Protein AF-A0A350P6I4-F1 (afdb_monomer)

pLDDT: mean 80.46, std 19.28, range [38.5, 98.38]

Secondary structure (DSSP, 8-state):
----SS---HHHHHHHHHHHHHTTT-EEEE-TTS-SS-SEEEEEEETTEEEEEEEEEEEE--SSPPPPPPHHHHHTT-EEEEE-TTS-EEEPPTTTSPPPPPTTGGGTGGGSS----

Solvent-accessible surface area (backbone atoms only — not comparable to full-atom values): 7367 Å² total; per-residue (Å²): 140,86,84,76,93,84,65,89,42,72,70,51,44,50,52,39,50,51,52,58,40,45,78,70,62,27,52,75,46,72,48,84,78,81,69,75,76,45,47,33,40,40,36,28,80,51,82,95,46,84,60,50,75,44,42,26,35,74,37,67,55,52,98,62,74,66,82,39,74,50,72,68,26,53,77,70,59,46,40,46,35,36,26,42,91,88,54,52,72,45,75,54,56,88,86,66,61,47,72,68,77,55,83,68,64,69,59,60,77,75,66,77,85,80,88,86,134

Mean predicted aligned error: 10.33 Å

Nearest PDB structures (foldseek):
  1az4-assembly1_B  TM=5.228E-01  e=5.201E-01  Escherichia coli
  1sx8-assembly1_B  TM=4.395E-01  e=1.222E+00  Escherichia coli
  1eo3-assembly1_A  TM=3.772E-01  e=5.931E-01  Escherichia coli
  1eon-assembly1_A  TM=4.089E-01  e=1.222E+00  Escherichia coli
  4avq-assembly3_C  TM=3.340E-01  e=1.935E+00  Influenza A virus

Sequence (117 aa):
MTRDNHLQTAAWAEACAVKYFIARNYTVLTNVSGHGPVDIVAVKSRGKNRPIVLLVDVKIKTQRSYGALSNEQRWMGVRVLAVDPDGNCTLVPEGEERVRPSRKERKEDDNEDFEQD

Radius of gyration: 18.29 Å; Cα contacts (8 Å, |Δi|>4): 163; chains: 1; bounding box: 60×44×43 Å

Structure (mmCIF, N/CA/C/O backbone):
data_AF-A0A350P6I4-F1
#
_entry.id   AF-A0A350P6I4-F1
#
loop_
_atom_site.group_PDB
_atom_site.id
_atom_site.type_symbol
_atom_site.label_atom_id
_atom_site.label_alt_id
_atom_site.label_comp_id
_atom_site.label_asym_id
_atom_site.label_entity_id
_atom_site.label_seq_id
_atom_site.pdbx_PDB_ins_code
_atom_site.Cartn_x
_atom_site.Cartn_y
_atom_site.Cartn_z
_atom_site.occupancy
_atom_site.B_iso_or_equiv
_atom_site.auth_seq_id
_atom_site.auth_comp_id
_atom_site.auth_asym_id
_atom_site.auth_atom_id
_atom_site.pdbx_PDB_model_num
ATOM 1 N N . MET A 1 1 ? 8.885 -27.751 -15.697 1.00 40.03 1 MET A N 1
ATOM 2 C CA . MET A 1 1 ? 7.550 -27.234 -15.320 1.00 40.03 1 MET A CA 1
ATOM 3 C C . MET A 1 1 ? 7.713 -25.757 -14.991 1.00 40.03 1 MET A C 1
ATOM 5 O O . MET A 1 1 ? 8.008 -25.415 -13.859 1.00 40.03 1 MET A O 1
ATOM 9 N N . THR A 1 2 ? 7.624 -24.888 -15.990 1.00 42.03 2 THR A N 1
ATOM 10 C CA . THR A 1 2 ? 7.751 -23.430 -15.837 1.00 42.03 2 THR A CA 1
ATOM 11 C C . THR A 1 2 ? 6.437 -22.833 -16.311 1.00 42.03 2 THR A C 1
ATOM 13 O O . THR A 1 2 ? 6.248 -22.587 -17.498 1.00 42.03 2 THR A O 1
ATOM 16 N N . ARG A 1 3 ? 5.477 -22.732 -15.389 1.00 38.50 3 ARG A N 1
ATOM 17 C CA . ARG A 1 3 ? 4.192 -22.078 -15.632 1.00 38.50 3 ARG A CA 1
ATOM 18 C C . ARG A 1 3 ? 4.302 -20.610 -15.214 1.00 38.50 3 ARG A C 1
ATOM 20 O O . ARG A 1 3 ? 4.660 -20.321 -14.080 1.00 38.50 3 ARG A O 1
ATOM 27 N N . ASP A 1 4 ? 3.990 -19.744 -16.173 1.00 40.66 4 ASP A N 1
ATOM 28 C CA . ASP A 1 4 ? 3.330 -18.447 -15.994 1.00 40.66 4 ASP A CA 1
ATOM 29 C C . ASP A 1 4 ? 4.130 -17.271 -15.396 1.00 40.66 4 ASP A C 1
ATOM 31 O O . ASP A 1 4 ? 3.775 -16.717 -14.363 1.00 40.66 4 ASP A O 1
ATOM 35 N N . ASN A 1 5 ? 5.126 -16.763 -16.135 1.00 48.59 5 ASN A N 1
ATOM 36 C CA . ASN A 1 5 ? 5.714 -15.429 -15.885 1.00 48.59 5 ASN A CA 1
ATOM 37 C C . ASN A 1 5 ? 4.929 -14.262 -16.533 1.00 48.59 5 ASN A C 1
ATOM 39 O O . ASN A 1 5 ? 5.399 -13.129 -16.539 1.00 48.59 5 ASN A O 1
ATOM 43 N N . HIS A 1 6 ? 3.735 -14.512 -17.085 1.00 47.72 6 HIS A N 1
ATOM 44 C CA . HIS A 1 6 ? 2.974 -13.526 -17.871 1.00 47.72 6 HIS A CA 1
ATOM 45 C C . HIS A 1 6 ? 1.834 -12.816 -17.111 1.00 47.72 6 HIS A C 1
ATOM 47 O O . HIS A 1 6 ? 1.145 -11.988 -17.702 1.00 47.72 6 HIS A O 1
ATOM 53 N N . LEU A 1 7 ? 1.624 -13.114 -15.820 1.00 51.38 7 LEU A N 1
ATOM 54 C CA . LEU A 1 7 ? 0.438 -12.674 -15.057 1.00 51.38 7 LEU A CA 1
ATOM 55 C C . LEU A 1 7 ? 0.694 -11.596 -13.987 1.00 51.38 7 LEU A C 1
ATOM 57 O O . LEU A 1 7 ? -0.259 -11.135 -13.358 1.00 51.38 7 LEU A O 1
ATOM 61 N N . GLN A 1 8 ? 1.939 -11.148 -13.789 1.00 64.88 8 GLN A N 1
ATOM 62 C CA . GLN A 1 8 ? 2.265 -10.094 -12.815 1.00 64.88 8 GLN A CA 1
ATOM 63 C C . GLN A 1 8 ? 1.911 -8.709 -13.373 1.00 64.88 8 GLN A C 1
ATOM 65 O O . GLN A 1 8 ? 2.759 -7.948 -13.835 1.00 64.88 8 GLN A O 1
ATOM 70 N N . THR A 1 9 ? 0.615 -8.414 -13.372 1.00 83.81 9 THR A N 1
ATOM 71 C CA . THR A 1 9 ? 0.039 -7.130 -13.787 1.00 83.81 9 THR A CA 1
ATOM 72 C C . THR A 1 9 ? -0.184 -6.218 -12.580 1.00 83.81 9 THR A C 1
ATOM 74 O O . THR A 1 9 ? -0.241 -6.687 -11.442 1.00 83.81 9 THR A O 1
ATOM 77 N N . ALA A 1 10 ? -0.361 -4.914 -12.814 1.00 85.12 10 ALA A N 1
ATOM 78 C CA . ALA A 1 10 ? -0.722 -3.962 -11.757 1.00 85.12 10 ALA A CA 1
ATOM 79 C C . ALA A 1 10 ? -1.989 -4.403 -10.995 1.00 85.12 10 ALA A C 1
ATOM 81 O O . ALA A 1 10 ? -1.992 -4.437 -9.769 1.00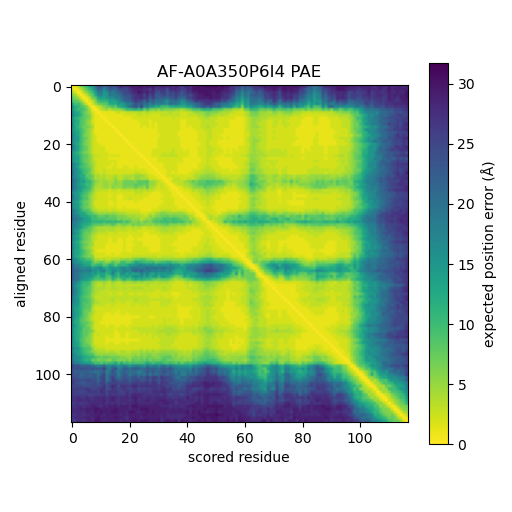 85.12 10 ALA A O 1
ATOM 82 N N . ALA A 1 11 ? -3.006 -4.883 -11.721 1.00 90.06 11 ALA A N 1
ATOM 83 C CA . ALA A 1 11 ? -4.239 -5.407 -11.134 1.00 90.06 11 ALA A CA 1
ATOM 84 C C . ALA A 1 11 ? -4.000 -6.610 -10.200 1.00 90.06 11 ALA A C 1
ATOM 86 O O . ALA A 1 11 ? -4.622 -6.715 -9.143 1.00 90.06 11 ALA A O 1
ATOM 87 N N . TRP A 1 12 ? -3.081 -7.515 -10.556 1.00 92.81 12 TRP A N 1
ATOM 88 C CA . TRP A 1 12 ? -2.703 -8.628 -9.680 1.00 92.81 12 TRP A CA 1
ATOM 89 C C . TRP A 1 12 ? -2.024 -8.135 -8.394 1.00 92.81 12 TRP A C 1
ATOM 91 O O . TRP A 1 12 ? -2.346 -8.610 -7.303 1.00 92.81 12 TRP A O 1
ATOM 101 N N . ALA A 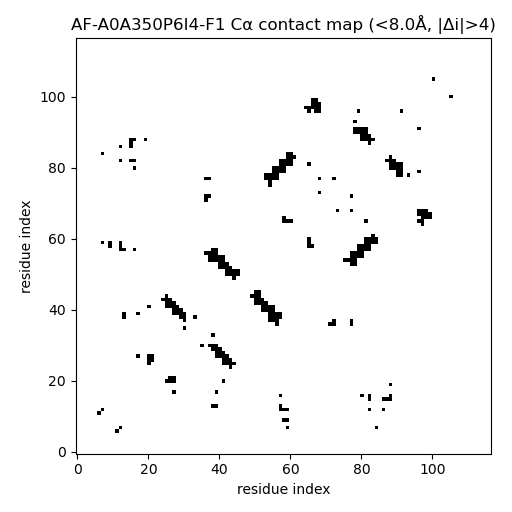1 13 ? -1.128 -7.152 -8.501 1.00 92.94 13 ALA A N 1
ATOM 102 C CA . ALA A 1 13 ? -0.438 -6.584 -7.345 1.00 92.94 13 ALA A CA 1
ATOM 103 C C . ALA A 1 13 ? -1.409 -5.874 -6.389 1.00 92.94 13 ALA A C 1
ATOM 105 O O . ALA A 1 13 ? -1.346 -6.081 -5.176 1.00 92.94 13 ALA A O 1
ATOM 106 N N . GLU A 1 14 ? -2.353 -5.100 -6.928 1.00 94.44 14 GLU A N 1
ATOM 107 C CA . GLU A 1 14 ? -3.427 -4.481 -6.149 1.00 94.44 14 GLU A CA 1
ATOM 108 C C . GLU A 1 14 ? -4.296 -5.530 -5.445 1.00 94.44 14 GLU A C 1
ATOM 110 O O . GLU A 1 14 ? -4.608 -5.376 -4.265 1.00 94.44 14 GLU A O 1
ATOM 115 N N . ALA A 1 15 ? -4.625 -6.647 -6.104 1.00 96.06 15 ALA A N 1
ATOM 116 C CA . ALA A 1 15 ? -5.367 -7.736 -5.469 1.00 96.06 15 ALA A CA 1
ATOM 117 C C . ALA A 1 15 ? -4.597 -8.359 -4.282 1.00 96.06 15 ALA A C 1
ATOM 119 O O . ALA A 1 15 ? -5.180 -8.600 -3.217 1.00 96.06 15 ALA A O 1
ATOM 120 N N . CYS A 1 16 ? -3.281 -8.567 -4.416 1.00 97.12 16 CYS A N 1
ATOM 121 C CA . CYS A 1 16 ? -2.419 -8.999 -3.309 1.00 97.12 16 CYS A CA 1
ATOM 122 C C . CYS A 1 16 ? -2.385 -7.962 -2.173 1.00 97.12 16 CYS A C 1
ATOM 124 O O . CYS A 1 16 ? -2.474 -8.324 -0.995 1.00 97.12 16 CYS A O 1
ATOM 126 N N . ALA A 1 17 ? -2.322 -6.671 -2.504 1.00 97.19 17 ALA A N 1
ATO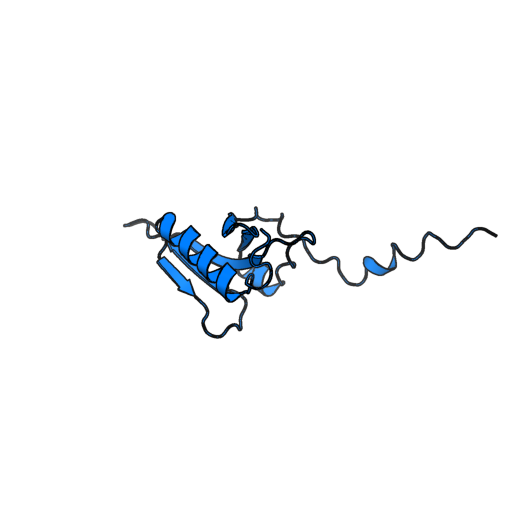M 127 C CA . ALA A 1 17 ? -2.354 -5.577 -1.537 1.00 97.19 17 ALA A CA 1
ATOM 128 C C . ALA A 1 17 ? -3.678 -5.527 -0.753 1.00 97.19 17 ALA A C 1
ATOM 130 O O . ALA A 1 17 ? -3.673 -5.456 0.480 1.00 97.19 17 ALA A O 1
ATOM 131 N N . VAL A 1 18 ? -4.815 -5.650 -1.445 1.00 98.12 18 VAL A N 1
ATOM 132 C CA . VAL A 1 18 ? -6.148 -5.743 -0.834 1.00 98.12 18 VAL A CA 1
ATOM 133 C C . VAL A 1 18 ? -6.194 -6.915 0.149 1.00 9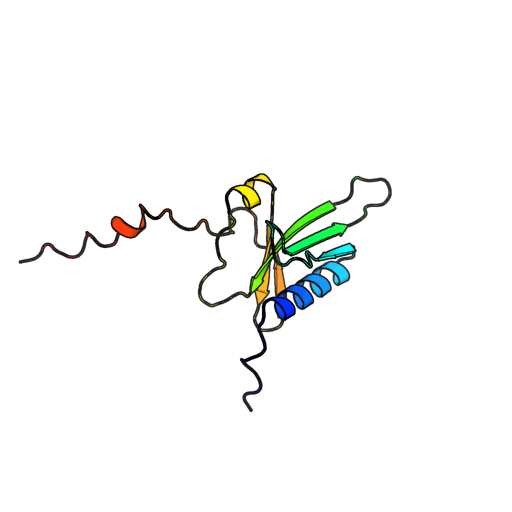8.12 18 VAL A C 1
ATOM 135 O O . VAL A 1 18 ? -6.549 -6.729 1.316 1.00 98.12 18 VAL A O 1
ATOM 138 N N . LYS A 1 19 ? -5.752 -8.109 -0.273 1.00 98.31 19 LYS A N 1
ATOM 139 C CA . LYS A 1 19 ? -5.681 -9.297 0.594 1.00 98.31 19 LYS A CA 1
ATOM 140 C C . LYS A 1 19 ? -4.810 -9.053 1.832 1.00 98.31 19 LYS A C 1
ATOM 142 O O . LYS A 1 19 ? -5.213 -9.407 2.942 1.00 98.31 19 LYS A O 1
ATOM 147 N N . TYR A 1 20 ? -3.640 -8.436 1.663 1.00 98.12 20 TYR A N 1
ATOM 148 C CA . TYR A 1 20 ? -2.710 -8.122 2.751 1.00 98.12 20 TYR A CA 1
ATOM 149 C C . TYR A 1 20 ? -3.350 -7.241 3.835 1.00 98.12 20 TYR A C 1
ATOM 151 O O . TYR A 1 20 ? -3.186 -7.521 5.030 1.00 98.12 20 TYR A O 1
ATOM 159 N N . PHE A 1 21 ? -4.084 -6.200 3.433 1.00 98.38 21 PHE A N 1
ATOM 160 C CA . PHE A 1 21 ? -4.733 -5.264 4.352 1.00 98.38 21 PHE A CA 1
ATOM 161 C C . PHE A 1 21 ? -5.995 -5.843 4.997 1.00 98.38 21 PHE A C 1
ATOM 163 O O . PHE A 1 21 ? -6.160 -5.708 6.214 1.00 98.38 21 PHE A O 1
ATOM 170 N N . ILE A 1 22 ? -6.834 -6.557 4.238 1.00 97.94 22 ILE A N 1
ATOM 171 C CA . ILE A 1 22 ? -8.016 -7.249 4.782 1.00 97.94 22 ILE A CA 1
ATOM 172 C C . ILE A 1 22 ? -7.597 -8.235 5.876 1.00 97.94 22 ILE A C 1
ATOM 174 O O . ILE A 1 22 ? -8.151 -8.205 6.974 1.00 97.94 22 ILE A O 1
ATOM 178 N N . ALA A 1 23 ? -6.550 -9.034 5.639 1.00 97.88 23 ALA A N 1
ATOM 179 C CA . ALA A 1 23 ? -6.018 -9.972 6.634 1.00 97.88 23 ALA A CA 1
ATOM 180 C C . ALA A 1 23 ? -5.535 -9.289 7.932 1.00 97.88 23 ALA A C 1
ATOM 182 O O . ALA A 1 23 ? -5.398 -9.936 8.967 1.00 97.88 23 ALA A O 1
ATOM 183 N N . ARG A 1 24 ? -5.284 -7.974 7.899 1.00 97.00 24 ARG A N 1
ATOM 184 C CA . ARG A 1 24 ? -4.861 -7.147 9.044 1.00 97.00 24 ARG A CA 1
ATOM 185 C C . ARG A 1 24 ? -5.996 -6.301 9.626 1.00 97.00 24 ARG A C 1
ATOM 187 O O . ARG A 1 24 ? -5.736 -5.423 10.462 1.00 97.00 24 ARG A O 1
ATOM 194 N N . ASN A 1 25 ? -7.235 -6.599 9.235 1.00 97.06 25 ASN A N 1
ATOM 195 C CA . ASN A 1 25 ? -8.468 -5.953 9.678 1.00 97.06 25 ASN A CA 1
ATOM 196 C C . ASN A 1 25 ? -8.578 -4.477 9.257 1.00 97.06 25 ASN A C 1
ATOM 198 O O . ASN A 1 25 ? -8.980 -3.622 10.049 1.00 97.06 25 ASN A O 1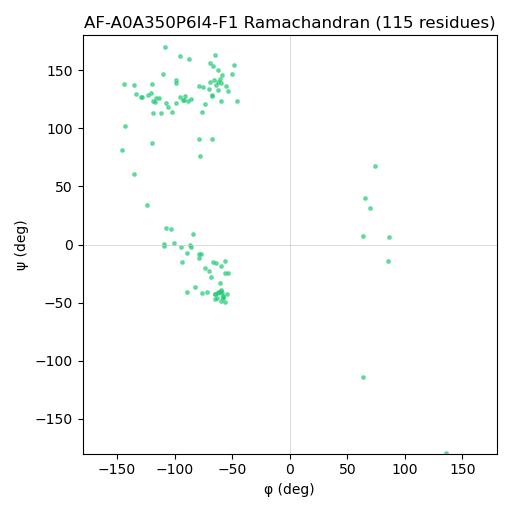
ATOM 202 N N . TYR A 1 26 ? -8.161 -4.175 8.028 1.00 98.25 26 TYR A N 1
ATOM 203 C CA . TYR A 1 26 ? -8.412 -2.889 7.381 1.00 98.25 26 TYR A CA 1
ATOM 204 C C . TYR A 1 26 ? -9.605 -3.009 6.427 1.00 98.25 26 TYR A C 1
ATOM 206 O O . TYR A 1 26 ? -9.727 -3.989 5.693 1.00 98.25 26 TYR A O 1
ATOM 214 N N . THR A 1 27 ? -10.435 -1.972 6.386 1.00 98.00 27 THR A N 1
ATOM 215 C CA . THR A 1 27 ? -11.306 -1.678 5.248 1.00 98.00 27 THR A CA 1
ATOM 216 C C . THR A 1 27 ? -10.451 -1.093 4.131 1.00 98.00 27 THR A C 1
ATOM 218 O O . THR A 1 27 ? -9.608 -0.234 4.389 1.00 98.00 27 THR A O 1
ATOM 221 N N . VAL A 1 28 ? -10.658 -1.543 2.898 1.00 98.00 28 VAL A N 1
ATOM 222 C CA . VAL A 1 28 ? -9.823 -1.169 1.754 1.00 98.00 28 VAL A CA 1
ATOM 223 C C . VAL A 1 28 ? -10.682 -0.484 0.697 1.00 98.00 28 VAL A C 1
ATOM 225 O O . VAL A 1 28 ? -11.732 -1.006 0.333 1.00 98.00 28 VAL A O 1
ATOM 228 N N . LEU A 1 29 ? -10.240 0.676 0.214 1.00 97.50 29 LEU A N 1
ATOM 229 C CA . LEU A 1 29 ? -10.828 1.385 -0.918 1.00 97.50 29 LEU A CA 1
ATOM 230 C C . LEU A 1 29 ? -9.792 1.439 -2.039 1.00 97.50 29 LEU A C 1
ATOM 232 O O . LEU A 1 29 ? -8.676 1.898 -1.812 1.00 97.50 29 LEU A O 1
ATOM 236 N N . THR A 1 30 ? -10.151 0.977 -3.231 1.00 95.44 30 THR A N 1
ATOM 237 C CA . THR A 1 30 ? -9.277 0.979 -4.412 1.00 95.44 30 THR A CA 1
ATOM 238 C C . THR A 1 30 ? -9.606 2.164 -5.311 1.00 95.44 30 THR A C 1
ATOM 240 O O . THR A 1 30 ? -10.780 2.467 -5.542 1.00 95.44 30 THR A O 1
ATOM 243 N N . ASN A 1 31 ? -8.589 2.815 -5.865 1.00 94.38 31 ASN A N 1
ATOM 244 C CA . ASN A 1 31 ? -8.767 3.868 -6.850 1.00 94.38 31 ASN A CA 1
ATOM 245 C C . ASN A 1 31 ? -9.060 3.270 -8.233 1.00 94.38 31 ASN A C 1
ATOM 247 O O . ASN A 1 31 ? -8.168 3.031 -9.040 1.00 94.38 31 ASN A O 1
ATOM 251 N N . VAL A 1 32 ? -10.344 3.080 -8.529 1.00 89.00 32 VAL A N 1
ATOM 252 C CA . VAL A 1 32 ? -10.797 2.472 -9.792 1.00 89.00 32 VAL A CA 1
ATOM 253 C C . VAL A 1 32 ? -10.461 3.287 -11.042 1.00 89.00 32 VAL A C 1
ATOM 255 O O . VAL A 1 32 ? -10.538 2.758 -12.145 1.00 89.00 32 VAL A O 1
ATOM 258 N N . SER A 1 33 ? -10.113 4.569 -10.895 1.00 89.88 33 SER A N 1
ATOM 259 C CA . SER A 1 33 ? -9.760 5.401 -12.046 1.00 89.88 33 SER A CA 1
ATOM 260 C C . SER A 1 33 ? -8.385 5.059 -12.625 1.00 89.88 33 SER A C 1
ATOM 262 O O . SER A 1 33 ? -8.108 5.435 -13.759 1.00 89.88 33 SER A O 1
ATOM 264 N N . GLY A 1 34 ? -7.510 4.402 -11.849 1.00 81.50 34 GLY A N 1
ATOM 265 C CA . GLY A 1 34 ? -6.098 4.211 -12.203 1.00 81.50 34 GLY A CA 1
ATOM 266 C C . GLY A 1 34 ? -5.300 5.519 -12.305 1.00 81.50 34 GLY A C 1
ATOM 267 O O . GLY A 1 34 ? -4.148 5.514 -12.738 1.00 81.50 34 GLY A O 1
ATOM 268 N N . HIS A 1 35 ? -5.905 6.651 -11.928 1.00 83.25 35 HIS A N 1
ATOM 269 C CA . HIS A 1 35 ? -5.320 7.981 -11.993 1.00 83.25 35 HIS A CA 1
ATOM 270 C C . HIS A 1 35 ? -5.336 8.626 -10.609 1.00 83.25 35 HIS A C 1
ATOM 272 O O . HIS A 1 35 ? -6.368 8.698 -9.944 1.00 83.25 35 HIS A O 1
ATOM 278 N N . GLY A 1 36 ? -4.190 9.134 -10.173 1.00 86.56 36 GLY A N 1
ATOM 279 C CA . GLY A 1 36 ? -4.069 9.854 -8.912 1.00 86.56 36 GLY A CA 1
ATOM 280 C C . GLY A 1 36 ? -2.837 9.437 -8.118 1.00 86.56 36 GLY A C 1
ATOM 281 O O . GLY A 1 36 ? -2.062 8.592 -8.561 1.00 86.56 36 GLY A O 1
ATOM 282 N N . PRO A 1 37 ? -2.641 10.041 -6.940 1.00 90.62 37 PRO A N 1
ATOM 283 C CA . PRO A 1 37 ? -1.435 9.836 -6.143 1.00 90.62 37 PRO A CA 1
ATOM 284 C C . PRO A 1 37 ? -1.418 8.494 -5.390 1.00 90.62 37 PRO A C 1
ATOM 286 O O . PRO A 1 37 ? -0.418 8.162 -4.757 1.00 90.62 37 PRO A O 1
ATOM 289 N N . VAL A 1 38 ? -2.523 7.745 -5.394 1.00 94.94 38 VAL A N 1
ATOM 290 C CA . VAL A 1 38 ? -2.750 6.584 -4.526 1.00 94.94 38 VAL A CA 1
ATOM 291 C C . VAL A 1 38 ? -3.525 5.511 -5.286 1.00 94.94 38 VAL A C 1
ATOM 293 O O . VAL A 1 38 ? -4.522 5.827 -5.943 1.00 94.94 38 VAL A O 1
ATOM 296 N N . ASP A 1 39 ? -3.116 4.255 -5.113 1.00 95.12 39 ASP A N 1
ATOM 297 C CA . ASP A 1 39 ? -3.833 3.088 -5.636 1.00 95.12 39 ASP A CA 1
ATOM 298 C C . ASP A 1 39 ? -4.869 2.596 -4.621 1.00 95.12 39 ASP A C 1
ATOM 300 O O . ASP A 1 39 ? -5.995 2.242 -4.971 1.00 95.12 39 ASP A O 1
ATOM 304 N N . ILE A 1 40 ? -4.503 2.594 -3.332 1.00 96.56 40 ILE A N 1
ATOM 305 C CA . ILE A 1 40 ? -5.329 2.059 -2.248 1.00 96.56 40 ILE A CA 1
ATOM 306 C C . ILE A 1 40 ? -5.363 2.994 -1.037 1.00 96.56 40 ILE A C 1
ATOM 308 O O . ILE A 1 40 ? -4.336 3.469 -0.556 1.00 96.56 40 ILE A O 1
ATOM 312 N N . VAL A 1 41 ? -6.549 3.164 -0.455 1.00 97.94 41 VAL A N 1
ATOM 313 C CA . VAL A 1 41 ? -6.728 3.706 0.896 1.00 97.94 41 VAL A CA 1
ATOM 314 C C . VAL A 1 41 ? -7.097 2.568 1.844 1.00 97.94 41 VAL A C 1
ATOM 316 O O . VAL A 1 41 ? -8.135 1.927 1.682 1.00 97.94 41 VAL A O 1
ATOM 319 N N . ALA A 1 42 ? -6.264 2.319 2.854 1.00 98.25 42 ALA A N 1
ATOM 320 C CA . ALA A 1 42 ? -6.519 1.311 3.879 1.00 98.25 42 ALA A CA 1
ATOM 321 C C . ALA A 1 42 ? -6.884 1.982 5.210 1.00 98.25 42 ALA A C 1
ATOM 323 O O . ALA A 1 42 ? -6.097 2.736 5.784 1.00 98.25 42 ALA A O 1
ATOM 324 N N . VAL A 1 43 ? -8.068 1.674 5.738 1.00 98.19 43 VAL A N 1
ATOM 325 C CA . VAL A 1 43 ? -8.608 2.256 6.972 1.00 98.19 43 VAL A CA 1
ATOM 326 C C . VAL A 1 43 ? -8.805 1.178 8.029 1.00 98.19 43 VAL A C 1
ATOM 328 O O . VAL A 1 43 ? -9.558 0.232 7.826 1.00 98.19 43 VAL A O 1
ATOM 331 N N . LYS A 1 44 ? -8.183 1.332 9.197 1.00 97.69 44 LYS A N 1
ATOM 332 C CA . LYS A 1 44 ? -8.401 0.453 10.351 1.00 97.69 44 LYS A CA 1
ATOM 333 C C . LYS A 1 44 ? -9.116 1.204 11.460 1.00 97.69 44 LYS A C 1
ATOM 335 O O . LYS A 1 44 ? -8.557 2.123 12.066 1.00 97.69 44 LYS A O 1
ATOM 340 N N . SER A 1 45 ? -10.352 0.788 11.734 1.00 93.69 45 SER A N 1
ATOM 341 C CA . SER A 1 45 ? -11.126 1.300 12.865 1.00 93.69 45 SER A CA 1
ATOM 342 C C . SER A 1 45 ? -10.480 0.890 14.188 1.00 93.69 45 SER A C 1
ATOM 344 O O . SER A 1 45 ? -9.966 -0.220 14.336 1.00 93.69 45 SER A O 1
ATOM 346 N N . ARG A 1 46 ? -10.512 1.799 15.164 1.00 91.69 46 ARG A N 1
ATOM 347 C CA . ARG A 1 46 ? -10.023 1.569 16.531 1.00 91.69 46 ARG A CA 1
ATOM 348 C C . ARG A 1 46 ? -11.115 1.847 17.569 1.00 91.69 46 ARG A C 1
ATOM 350 O O . ARG A 1 46 ? -10.830 2.331 18.666 1.00 91.69 46 ARG A O 1
ATOM 357 N N . GLY A 1 47 ? -12.368 1.554 17.213 1.00 88.50 47 GLY A N 1
ATOM 358 C CA . GLY A 1 47 ? -13.533 1.779 18.067 1.00 88.50 47 GLY A CA 1
ATOM 359 C C . GLY A 1 47 ? -13.734 3.268 18.341 1.00 88.50 47 GLY A C 1
ATOM 360 O O . GLY A 1 47 ? -14.010 4.028 17.421 1.00 88.50 47 GLY A O 1
ATOM 361 N N . LYS A 1 48 ? -13.569 3.683 19.603 1.00 89.56 48 LYS A N 1
ATOM 362 C CA . LYS A 1 48 ? -13.699 5.090 20.026 1.00 89.56 48 LYS A CA 1
ATOM 363 C C . LYS A 1 48 ? -12.471 5.955 19.704 1.00 89.56 48 LYS A C 1
ATOM 365 O O . LYS A 1 48 ? -12.541 7.171 19.838 1.00 89.56 48 LYS A O 1
ATOM 370 N N . ASN A 1 49 ? -11.349 5.349 19.313 1.00 92.88 49 ASN A N 1
ATOM 371 C CA . ASN A 1 49 ? -10.127 6.077 18.974 1.00 92.88 49 ASN A CA 1
ATOM 372 C C . ASN A 1 49 ? -10.106 6.495 17.502 1.00 92.88 49 ASN A C 1
ATOM 374 O O . ASN A 1 49 ? -10.756 5.876 16.657 1.00 92.88 49 ASN A O 1
ATOM 378 N N . ARG A 1 50 ? -9.272 7.494 17.187 1.00 93.50 50 ARG A N 1
ATOM 379 C CA . ARG A 1 50 ? -9.021 7.919 15.805 1.00 93.50 50 ARG A CA 1
ATOM 380 C C . ARG A 1 50 ? -8.600 6.711 14.943 1.00 93.50 50 ARG A C 1
ATOM 382 O O . ARG A 1 50 ? -7.726 5.945 15.370 1.00 93.50 50 ARG A O 1
ATOM 389 N N . PRO A 1 51 ? -9.202 6.523 13.755 1.00 95.25 51 PRO A N 1
ATOM 390 C CA . PRO A 1 51 ? -8.829 5.436 12.861 1.00 95.25 51 PRO A CA 1
ATOM 391 C C . PRO A 1 51 ? -7.409 5.630 12.324 1.00 95.25 51 PRO A C 1
ATOM 393 O O . PRO A 1 51 ? -6.921 6.755 12.203 1.00 95.25 51 PRO A O 1
ATOM 396 N N . ILE A 1 52 ? -6.764 4.521 11.969 1.00 96.25 52 ILE A N 1
ATOM 397 C CA . ILE A 1 52 ? -5.529 4.552 11.181 1.00 96.25 52 ILE A CA 1
ATOM 398 C C . ILE A 1 52 ? -5.946 4.611 9.716 1.00 96.25 52 ILE A C 1
ATOM 400 O O . ILE A 1 52 ? -6.697 3.746 9.270 1.00 96.25 52 ILE A O 1
ATOM 404 N N . VAL A 1 53 ? -5.460 5.610 8.986 1.00 97.19 53 VAL A N 1
ATOM 405 C CA . VAL A 1 53 ? -5.678 5.755 7.543 1.00 97.19 53 VAL A CA 1
ATOM 406 C C . VAL A 1 53 ? -4.317 5.716 6.869 1.00 97.19 53 VAL A C 1
ATOM 408 O O . VAL A 1 53 ? -3.441 6.502 7.219 1.00 97.19 53 VAL A O 1
ATOM 411 N N . LEU A 1 54 ? -4.139 4.785 5.937 1.00 97.38 54 LEU A N 1
ATOM 412 C CA . LEU A 1 54 ? -2.945 4.666 5.112 1.00 97.38 54 LEU A CA 1
ATOM 413 C C . LEU A 1 54 ? -3.318 4.969 3.666 1.00 97.38 54 LEU A C 1
ATOM 415 O O . LEU A 1 54 ? -4.229 4.347 3.119 1.00 97.38 54 LEU A O 1
ATOM 419 N N . LEU A 1 55 ? -2.597 5.908 3.066 1.00 97.38 55 LEU A N 1
ATOM 420 C CA . LEU A 1 55 ? -2.599 6.144 1.630 1.00 97.38 55 LEU A CA 1
ATOM 421 C C . LEU A 1 55 ? -1.467 5.314 1.034 1.00 97.38 55 LEU A C 1
ATOM 423 O O . LEU A 1 55 ? -0.334 5.422 1.502 1.00 97.38 55 LEU A O 1
ATOM 427 N N . VAL A 1 56 ? -1.769 4.453 0.069 1.00 96.50 56 VAL A N 1
ATOM 428 C CA . VAL A 1 56 ? -0.842 3.415 -0.385 1.00 96.50 56 VAL A CA 1
ATOM 429 C C . VAL A 1 56 ? -0.662 3.440 -1.896 1.00 96.50 56 VAL A C 1
ATOM 431 O O . VAL A 1 56 ? -1.626 3.352 -2.655 1.00 96.50 56 VAL A O 1
ATOM 434 N N . ASP A 1 57 ? 0.596 3.507 -2.309 1.00 94.50 57 ASP A N 1
ATOM 435 C CA . ASP A 1 57 ? 1.052 3.260 -3.674 1.00 94.50 57 ASP A CA 1
ATOM 436 C C . ASP A 1 57 ? 1.591 1.819 -3.752 1.00 94.50 57 ASP A C 1
ATOM 438 O O . ASP A 1 57 ? 2.469 1.429 -2.972 1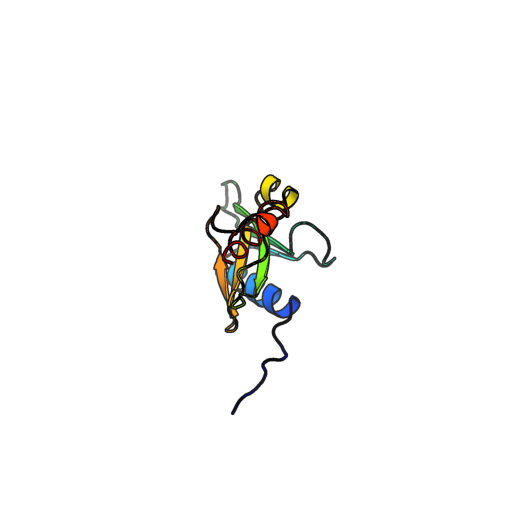.00 94.50 57 ASP A O 1
ATOM 442 N N . VAL A 1 58 ? 1.026 0.995 -4.631 1.00 93.88 58 VAL A N 1
ATOM 443 C CA . VAL A 1 58 ? 1.328 -0.436 -4.741 1.00 93.88 58 VAL A CA 1
ATOM 444 C C . VAL A 1 58 ? 2.376 -0.643 -5.823 1.00 93.88 58 VAL A C 1
ATOM 446 O O . VAL A 1 58 ? 2.228 -0.224 -6.970 1.00 93.88 58 VAL A O 1
ATOM 449 N N . LYS A 1 59 ? 3.467 -1.328 -5.480 1.00 91.25 59 LYS A N 1
ATOM 450 C CA . LYS A 1 59 ? 4.574 -1.563 -6.410 1.00 91.25 59 LYS A CA 1
ATOM 451 C C . LYS A 1 59 ? 4.954 -3.033 -6.452 1.00 91.25 59 LYS A C 1
ATOM 453 O O . LYS A 1 59 ? 5.292 -3.624 -5.431 1.00 91.25 59 LYS A O 1
ATOM 458 N N . ILE A 1 60 ? 4.987 -3.604 -7.654 1.00 89.38 60 ILE A N 1
ATOM 459 C CA . ILE A 1 60 ? 5.601 -4.916 -7.880 1.00 89.38 60 ILE A CA 1
ATOM 460 C C . ILE A 1 60 ? 7.107 -4.773 -7.661 1.00 89.38 60 ILE A C 1
ATOM 462 O O . ILE A 1 60 ? 7.756 -3.897 -8.240 1.00 89.38 60 ILE A O 1
ATOM 466 N N . LYS A 1 61 ? 7.671 -5.631 -6.817 1.00 82.19 61 LYS A N 1
ATOM 467 C CA . LYS A 1 61 ? 9.105 -5.679 -6.573 1.00 82.19 61 LYS A CA 1
ATOM 468 C C . LYS A 1 61 ? 9.787 -6.366 -7.742 1.00 82.19 61 LYS A C 1
ATOM 470 O O . LYS A 1 61 ? 9.616 -7.559 -7.974 1.00 82.19 61 LYS A O 1
ATOM 475 N N . THR A 1 62 ? 10.595 -5.602 -8.461 1.00 72.50 62 THR A N 1
ATOM 476 C CA . THR A 1 62 ? 11.503 -6.137 -9.480 1.00 72.50 62 THR A CA 1
ATOM 477 C C . THR A 1 62 ? 12.947 -6.040 -8.986 1.00 72.50 62 THR A C 1
ATOM 479 O O . THR A 1 62 ? 13.217 -5.385 -7.980 1.00 72.50 62 THR A O 1
ATOM 482 N N . GLN A 1 63 ? 13.898 -6.666 -9.690 1.00 56.44 63 GLN A N 1
ATOM 483 C CA . GLN A 1 63 ? 15.334 -6.513 -9.390 1.00 56.44 63 GLN A CA 1
ATOM 484 C C . GLN A 1 63 ? 15.792 -5.042 -9.424 1.00 56.44 63 GLN A C 1
ATOM 486 O O . GLN A 1 63 ? 16.757 -4.676 -8.758 1.00 56.44 63 GLN A O 1
ATOM 491 N N . ARG A 1 64 ? 15.082 -4.181 -10.168 1.00 53.69 64 ARG A N 1
ATOM 492 C CA . ARG A 1 64 ? 15.218 -2.725 -10.092 1.00 53.69 64 ARG A CA 1
ATOM 493 C C . ARG A 1 64 ? 14.258 -2.215 -9.015 1.00 53.69 64 ARG A C 1
ATOM 495 O O . ARG A 1 64 ? 13.061 -2.496 -9.062 1.00 53.69 64 ARG A O 1
ATOM 502 N N . SER A 1 65 ? 14.804 -1.505 -8.031 1.00 60.25 65 SER A N 1
ATOM 503 C CA . SER A 1 65 ? 14.078 -0.946 -6.884 1.00 60.25 65 SER A CA 1
ATOM 504 C C . SER A 1 65 ? 12.811 -0.182 -7.299 1.00 60.25 65 SER A C 1
ATOM 506 O O . SER A 1 65 ? 12.730 0.334 -8.415 1.00 60.25 65 SER A O 1
ATOM 508 N N . TYR A 1 66 ? 11.829 -0.097 -6.393 1.00 65.38 66 TYR A N 1
ATOM 509 C CA . TYR A 1 66 ? 10.560 0.603 -6.620 1.00 65.38 66 TYR A CA 1
ATOM 510 C C . TYR A 1 66 ? 10.773 2.024 -7.162 1.00 65.38 66 TYR A C 1
ATOM 512 O O . TYR A 1 66 ? 11.744 2.702 -6.819 1.00 65.38 66 TYR A O 1
ATOM 520 N N . GLY A 1 67 ? 9.853 2.491 -8.008 1.00 64.94 67 GLY A N 1
ATOM 521 C CA . GLY A 1 67 ? 9.847 3.887 -8.434 1.00 64.94 67 GLY A CA 1
ATOM 522 C C . GLY A 1 67 ? 9.639 4.822 -7.240 1.00 64.94 67 GLY A C 1
ATOM 523 O O . GLY A 1 67 ? 8.827 4.532 -6.368 1.00 64.94 67 GLY A O 1
ATOM 524 N N . ALA A 1 68 ? 10.364 5.941 -7.221 1.00 74.19 68 ALA A N 1
ATOM 525 C CA . ALA A 1 68 ? 10.225 6.955 -6.182 1.00 74.19 68 ALA A CA 1
ATOM 526 C C . ALA A 1 68 ? 8.821 7.552 -6.129 1.00 74.19 68 ALA A C 1
ATOM 528 O O . ALA A 1 68 ? 8.252 7.861 -7.180 1.00 74.19 68 ALA A O 1
ATOM 529 N N . LEU A 1 69 ? 8.346 7.827 -4.913 1.00 85.88 69 LEU A N 1
ATOM 530 C CA . LEU A 1 69 ? 7.168 8.660 -4.697 1.00 85.88 69 LEU A CA 1
ATOM 531 C C . LEU A 1 69 ? 7.394 10.063 -5.273 1.00 85.88 69 LEU A C 1
ATOM 533 O O . LEU A 1 69 ? 8.481 10.643 -5.115 1.00 85.88 69 LEU A O 1
ATOM 537 N N . SER A 1 70 ? 6.357 10.606 -5.908 1.00 87.81 70 SER A N 1
ATOM 538 C CA . SER A 1 70 ? 6.300 12.001 -6.341 1.00 87.81 70 SER A CA 1
ATOM 539 C C . SER A 1 70 ? 6.303 12.955 -5.136 1.00 87.81 70 SER A C 1
ATOM 541 O O . SER A 1 70 ? 6.033 12.556 -4.003 1.00 87.81 70 SER A O 1
ATOM 543 N N . ASN A 1 71 ? 6.595 14.240 -5.365 1.00 88.38 71 ASN A N 1
ATOM 544 C CA . ASN A 1 71 ? 6.528 15.246 -4.297 1.00 88.38 71 ASN A CA 1
ATOM 545 C C . ASN A 1 71 ? 5.117 15.352 -3.701 1.00 88.38 71 ASN A C 1
ATOM 547 O O . ASN A 1 71 ? 4.979 15.441 -2.487 1.00 88.38 71 ASN A O 1
ATOM 551 N N . GLU A 1 72 ? 4.086 15.275 -4.546 1.00 91.12 72 GLU A N 1
ATOM 552 C CA . GLU A 1 72 ? 2.684 15.258 -4.118 1.00 91.12 72 GLU A CA 1
ATOM 553 C C . GLU A 1 72 ? 2.399 14.063 -3.200 1.00 91.12 72 GLU A C 1
ATOM 555 O O . GLU A 1 72 ? 1.891 14.239 -2.095 1.00 91.12 72 GLU A O 1
ATOM 560 N N . GLN A 1 73 ? 2.816 12.861 -3.605 1.00 92.50 73 GLN A N 1
ATOM 561 C CA . GLN A 1 73 ? 2.666 11.651 -2.799 1.00 92.50 73 GLN A CA 1
ATOM 562 C C . GLN A 1 73 ? 3.364 11.778 -1.437 1.00 92.50 73 GLN A C 1
ATOM 564 O O . GLN A 1 73 ? 2.793 11.402 -0.414 1.00 92.50 73 GLN A O 1
ATOM 569 N N . ARG A 1 74 ? 4.568 12.363 -1.394 1.00 89.06 74 ARG A N 1
ATOM 570 C CA . ARG A 1 74 ? 5.282 12.612 -0.130 1.00 89.06 74 ARG A CA 1
ATOM 571 C C . ARG A 1 74 ? 4.551 13.601 0.765 1.00 89.06 74 ARG A C 1
ATOM 573 O O . ARG A 1 74 ? 4.388 13.327 1.947 1.00 89.06 74 ARG A O 1
ATOM 580 N N . TRP A 1 75 ? 4.088 14.726 0.220 1.00 90.56 75 TRP A N 1
ATOM 581 C CA . TRP A 1 75 ? 3.331 15.719 0.990 1.00 90.56 75 TRP A CA 1
ATOM 582 C C . TRP A 1 75 ? 2.035 15.148 1.564 1.00 90.56 75 TRP A C 1
ATOM 584 O O . TRP A 1 75 ? 1.631 15.524 2.661 1.00 90.56 75 TRP A O 1
ATOM 594 N N . MET A 1 76 ? 1.409 14.211 0.854 1.00 93.06 76 MET A N 1
ATOM 595 C CA . MET A 1 76 ? 0.218 13.502 1.319 1.00 93.06 76 MET A CA 1
ATOM 596 C C . MET A 1 76 ? 0.521 12.381 2.328 1.00 93.06 76 MET A C 1
ATOM 598 O O . MET A 1 76 ? -0.413 11.817 2.896 1.00 93.06 76 MET A O 1
ATOM 602 N N . GLY A 1 77 ? 1.792 12.038 2.559 1.00 93.25 77 GLY A N 1
ATOM 603 C CA . GLY A 1 77 ? 2.176 10.920 3.422 1.00 93.25 77 GLY A CA 1
ATOM 604 C C . GLY A 1 77 ? 1.831 9.550 2.827 1.00 93.25 77 GLY A C 1
ATOM 605 O O . GLY A 1 77 ? 1.500 8.621 3.567 1.00 93.25 77 GLY A O 1
ATOM 606 N N . VAL A 1 78 ? 1.860 9.423 1.495 1.00 94.62 78 VAL A N 1
ATOM 607 C CA . VAL A 1 78 ? 1.665 8.142 0.803 1.00 94.62 78 VAL A CA 1
ATOM 608 C C . VAL A 1 78 ? 2.795 7.182 1.165 1.00 94.62 78 VAL A C 1
ATOM 610 O O . VAL A 1 78 ? 3.962 7.563 1.217 1.00 94.62 78 VAL A O 1
ATOM 613 N N . ARG A 1 79 ? 2.440 5.922 1.410 1.00 94.12 79 ARG A N 1
ATOM 614 C CA . ARG A 1 79 ? 3.355 4.831 1.753 1.00 94.12 79 ARG A CA 1
ATOM 615 C C . ARG A 1 79 ? 3.439 3.832 0.612 1.00 94.12 79 ARG A C 1
ATOM 617 O O . ARG A 1 79 ? 2.444 3.583 -0.063 1.00 94.12 79 ARG A O 1
ATOM 624 N N . VAL A 1 80 ? 4.603 3.216 0.428 1.00 93.31 80 VAL A N 1
ATOM 625 C CA . VAL A 1 80 ? 4.770 2.165 -0.584 1.00 93.31 80 VAL A CA 1
ATOM 626 C C . VAL A 1 80 ? 4.473 0.798 0.022 1.00 93.31 80 VAL A C 1
ATOM 628 O O . VAL A 1 80 ? 5.063 0.408 1.034 1.00 93.31 80 VAL A O 1
ATOM 631 N N . LEU A 1 81 ? 3.585 0.044 -0.627 1.00 94.69 81 LEU A N 1
ATOM 632 C CA . LEU A 1 81 ? 3.451 -1.390 -0.402 1.00 94.69 81 LEU A CA 1
ATOM 633 C C . LEU A 1 81 ? 4.126 -2.140 -1.548 1.00 94.69 81 LEU A C 1
ATOM 635 O O . LEU A 1 81 ? 3.679 -2.114 -2.694 1.00 94.69 81 LEU A O 1
ATOM 639 N N . ALA A 1 82 ? 5.198 -2.834 -1.207 1.00 92.69 82 ALA A N 1
ATOM 640 C CA . ALA A 1 82 ? 5.895 -3.734 -2.097 1.00 92.69 82 ALA A CA 1
ATOM 641 C C . ALA A 1 82 ? 5.164 -5.068 -2.220 1.00 92.69 82 ALA A C 1
ATOM 643 O O . ALA A 1 82 ? 4.797 -5.637 -1.194 1.00 92.69 82 ALA A O 1
ATOM 644 N N . VAL A 1 83 ? 5.038 -5.592 -3.438 1.00 93.25 83 VAL A N 1
ATOM 645 C CA . VAL A 1 83 ? 4.503 -6.929 -3.722 1.00 93.25 83 VAL A CA 1
ATOM 646 C C . VAL A 1 83 ? 5.581 -7.766 -4.406 1.00 93.25 83 VAL A C 1
ATOM 648 O O . VAL A 1 83 ? 5.998 -7.454 -5.521 1.00 93.25 83 VAL A O 1
ATOM 651 N N . ASP A 1 84 ? 6.058 -8.804 -3.729 1.00 90.56 84 ASP A N 1
ATOM 652 C CA . ASP A 1 84 ? 7.001 -9.783 -4.265 1.00 90.56 84 ASP A CA 1
ATOM 653 C C . ASP A 1 84 ? 6.328 -10.654 -5.354 1.00 90.56 84 ASP A C 1
ATOM 655 O O . ASP A 1 84 ? 5.105 -10.816 -5.347 1.00 90.56 84 ASP A O 1
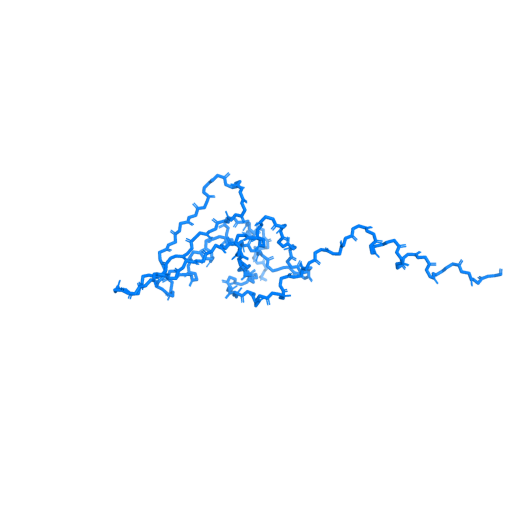ATOM 659 N N . PRO A 1 85 ? 7.094 -11.256 -6.287 1.00 88.44 85 PRO A N 1
ATOM 660 C CA . PRO A 1 85 ? 6.567 -12.141 -7.337 1.00 88.44 85 PRO A CA 1
ATOM 661 C C . PRO A 1 85 ? 5.706 -13.320 -6.854 1.00 88.44 85 PRO A C 1
ATOM 663 O O . PRO A 1 85 ? 4.885 -13.833 -7.611 1.00 88.44 85 PRO A O 1
ATOM 666 N N . ASP A 1 86 ? 5.895 -13.762 -5.611 1.00 90.44 86 ASP A N 1
ATOM 667 C CA . ASP A 1 86 ? 5.125 -14.831 -4.962 1.00 90.44 86 ASP A CA 1
ATOM 668 C C . ASP A 1 86 ? 3.831 -14.329 -4.283 1.00 90.44 86 ASP A C 1
ATOM 670 O O . ASP A 1 86 ? 3.065 -15.119 -3.728 1.00 90.44 86 ASP A O 1
ATOM 674 N N . GLY A 1 87 ? 3.562 -13.022 -4.354 1.00 91.12 87 GLY A N 1
ATOM 675 C CA . GLY A 1 87 ? 2.397 -12.363 -3.771 1.00 91.12 87 GLY A CA 1
ATOM 676 C C . GLY A 1 87 ? 2.570 -11.957 -2.306 1.00 91.12 87 GLY A C 1
ATOM 677 O O . GLY A 1 87 ? 1.600 -11.503 -1.692 1.00 91.12 87 GLY A O 1
ATOM 678 N N . ASN A 1 88 ? 3.768 -12.101 -1.729 1.00 94.38 88 ASN A N 1
ATOM 679 C CA . ASN A 1 88 ? 4.061 -11.546 -0.413 1.00 94.38 88 ASN A CA 1
ATOM 680 C C . ASN A 1 88 ? 4.100 -10.018 -0.471 1.00 94.38 88 ASN A C 1
ATOM 682 O O . ASN A 1 88 ? 4.616 -9.430 -1.417 1.00 94.38 88 ASN A O 1
ATOM 686 N N . CYS A 1 89 ? 3.549 -9.366 0.555 1.00 95.69 89 CYS A N 1
ATOM 687 C CA . CYS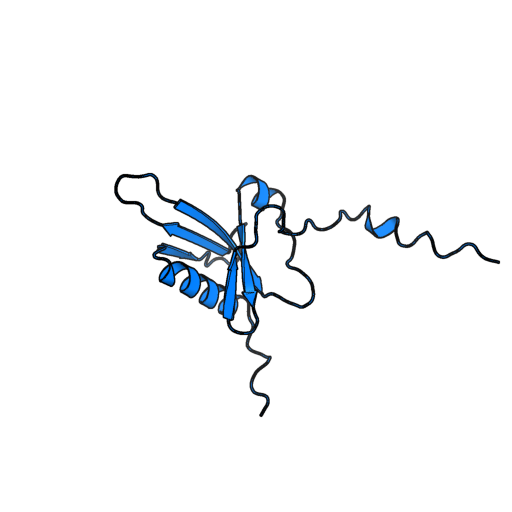 A 1 89 ? 3.486 -7.909 0.609 1.00 95.69 89 CYS A CA 1
ATOM 688 C C . CYS A 1 89 ? 4.242 -7.365 1.821 1.00 95.69 89 CYS A C 1
ATOM 690 O O . CYS A 1 89 ? 4.084 -7.873 2.934 1.00 95.69 89 CYS A O 1
ATOM 692 N N . THR A 1 90 ? 4.991 -6.283 1.616 1.00 94.50 90 THR A N 1
ATOM 693 C CA . THR A 1 90 ? 5.757 -5.596 2.665 1.00 94.50 90 THR A CA 1
ATOM 694 C C . THR A 1 90 ? 5.534 -4.090 2.582 1.00 94.50 90 THR A C 1
ATOM 696 O O . THR A 1 90 ? 5.682 -3.496 1.517 1.00 94.50 90 THR A O 1
ATOM 699 N N . LEU A 1 91 ? 5.186 -3.449 3.704 1.00 93.25 91 LEU A N 1
ATOM 700 C CA . LEU A 1 91 ? 5.197 -1.985 3.785 1.00 93.25 91 LEU A CA 1
ATOM 701 C C . LEU A 1 91 ? 6.646 -1.513 3.864 1.00 93.25 91 LEU A C 1
ATOM 703 O O . LEU A 1 91 ? 7.362 -1.896 4.789 1.00 93.25 91 LEU A O 1
ATOM 707 N N . VAL A 1 92 ? 7.060 -0.688 2.907 1.00 89.94 92 VAL A N 1
ATOM 708 C CA . VAL A 1 92 ? 8.412 -0.125 2.887 1.00 89.94 92 VAL A CA 1
ATOM 709 C C . VAL A 1 92 ? 8.538 0.888 4.033 1.00 89.94 92 VAL A C 1
ATOM 711 O O . VAL A 1 92 ? 7.603 1.672 4.243 1.00 89.94 92 VAL A O 1
ATOM 714 N N . PRO A 1 93 ? 9.625 0.862 4.826 1.00 85.56 93 PRO A N 1
ATOM 715 C CA . PRO A 1 93 ? 9.865 1.872 5.850 1.00 85.56 93 PRO A CA 1
ATOM 716 C C . PRO A 1 93 ? 9.940 3.277 5.250 1.00 85.56 93 PRO A C 1
ATOM 718 O O . PRO A 1 93 ? 10.422 3.465 4.137 1.00 85.56 93 PRO A O 1
ATOM 721 N N . GLU A 1 94 ? 9.458 4.260 6.004 1.00 82.06 94 GLU A N 1
ATOM 722 C CA . GLU A 1 94 ? 9.491 5.655 5.570 1.00 82.06 94 GLU A CA 1
ATOM 723 C C . GLU A 1 94 ? 10.938 6.129 5.389 1.00 82.06 94 GLU A C 1
ATOM 725 O O . GLU A 1 94 ? 11.790 5.892 6.245 1.00 82.06 94 GLU A O 1
ATOM 730 N N . GLY A 1 95 ? 11.218 6.784 4.264 1.00 74.56 95 GLY A N 1
ATOM 731 C CA . GLY A 1 95 ? 12.559 7.228 3.886 1.00 74.56 95 GLY A CA 1
ATOM 732 C C . GLY A 1 95 ? 13.385 6.160 3.163 1.00 74.56 95 GLY A C 1
ATOM 733 O O . GLY A 1 95 ? 14.376 6.499 2.517 1.00 74.56 95 GLY A O 1
ATOM 734 N N . GLU A 1 96 ? 12.958 4.894 3.193 1.00 77.12 96 GLU A N 1
ATOM 735 C CA . GLU A 1 96 ? 13.544 3.822 2.379 1.00 77.12 96 GLU A CA 1
ATOM 736 C C . GLU A 1 96 ? 12.870 3.703 1.002 1.00 77.12 96 GLU A C 1
ATOM 738 O O . GLU A 1 96 ? 13.364 2.998 0.113 1.00 77.12 96 GLU A O 1
ATOM 743 N N . GLU A 1 97 ? 11.774 4.437 0.767 1.00 75.00 97 GLU A N 1
ATOM 744 C CA . GLU A 1 97 ? 11.223 4.636 -0.569 1.00 75.00 97 GLU A CA 1
ATOM 745 C C . GLU A 1 97 ? 12.210 5.481 -1.401 1.00 75.00 97 GLU A C 1
ATOM 747 O O . GLU A 1 97 ? 12.181 6.712 -1.367 1.00 75.00 97 GLU A O 1
ATOM 752 N N . ARG A 1 98 ? 13.137 4.829 -2.126 1.00 65.25 98 ARG A N 1
ATOM 753 C CA . ARG A 1 98 ? 14.223 5.511 -2.858 1.00 65.25 98 ARG A CA 1
ATOM 754 C C . ARG A 1 98 ? 13.717 6.713 -3.654 1.00 65.25 98 ARG A C 1
ATOM 756 O O . ARG A 1 98 ? 12.879 6.577 -4.541 1.00 65.25 98 ARG A O 1
ATOM 763 N N . VAL A 1 99 ? 14.302 7.878 -3.384 1.00 52.03 99 VAL A N 1
ATOM 764 C CA . VAL A 1 99 ? 14.159 9.105 -4.172 1.00 52.03 99 VAL A CA 1
ATOM 765 C C . VAL A 1 99 ? 14.824 8.874 -5.530 1.00 52.03 99 VAL A C 1
ATOM 767 O O . VAL A 1 99 ? 15.963 8.421 -5.591 1.00 52.03 99 VAL A O 1
ATOM 770 N N . ARG A 1 100 ? 14.128 9.153 -6.641 1.00 47.69 100 ARG A N 1
ATOM 771 C CA . ARG A 1 100 ? 14.772 9.158 -7.961 1.00 47.69 100 ARG A CA 1
ATOM 772 C C . ARG A 1 100 ? 15.869 10.221 -7.881 1.00 47.69 100 ARG A C 1
ATOM 774 O O . ARG A 1 100 ? 15.503 11.361 -7.583 1.00 47.69 100 ARG A O 1
ATOM 781 N N . PRO A 1 101 ? 17.143 9.892 -8.154 1.00 45.19 101 PRO A N 1
ATOM 782 C CA . PRO A 1 101 ? 18.161 10.920 -8.258 1.00 45.19 101 PRO A CA 1
ATOM 783 C C . PRO A 1 101 ? 17.705 11.934 -9.301 1.00 45.19 101 PRO A C 1
ATOM 785 O O . PRO A 1 101 ? 17.118 11.577 -10.339 1.00 45.19 101 PRO A O 1
ATOM 788 N N . SER A 1 102 ? 17.876 13.210 -8.977 1.00 46.97 102 SER A N 1
ATOM 789 C CA . SER A 1 102 ? 17.478 14.281 -9.878 1.00 46.97 102 SER A CA 1
ATOM 790 C C . SER A 1 102 ? 18.298 14.157 -11.167 1.00 46.97 102 SER A C 1
ATOM 792 O O . SER A 1 102 ? 19.427 13.674 -11.164 1.00 46.97 102 SER A O 1
ATOM 794 N N . ARG A 1 103 ? 17.757 14.584 -12.312 1.00 52.44 103 ARG A N 1
ATOM 795 C CA . ARG A 1 103 ? 18.434 14.456 -13.621 1.00 52.44 103 ARG A CA 1
ATOM 796 C C . ARG A 1 103 ? 19.833 15.113 -13.667 1.00 52.44 103 ARG A C 1
ATOM 798 O O . ARG A 1 103 ? 20.565 14.853 -14.615 1.00 52.44 103 ARG A O 1
ATOM 805 N N . LYS A 1 104 ? 20.185 15.956 -12.686 1.00 51.03 104 LYS A N 1
ATOM 806 C CA . LYS A 1 104 ? 21.520 16.550 -12.529 1.00 51.03 104 LYS A CA 1
ATOM 807 C C . LYS A 1 104 ? 22.574 15.542 -12.055 1.00 51.03 104 LYS A C 1
ATOM 809 O O . LYS A 1 104 ? 23.652 15.543 -12.623 1.00 51.03 104 LYS A O 1
ATOM 814 N N . GLU A 1 105 ? 22.240 14.654 -11.122 1.00 48.50 105 GLU A N 1
ATOM 815 C CA . GLU A 1 105 ? 23.199 13.702 -10.526 1.00 48.50 105 GLU A CA 1
ATOM 816 C C . GLU A 1 105 ? 23.668 12.643 -11.535 1.00 48.50 105 GLU A C 1
ATOM 818 O O . GLU A 1 105 ? 24.802 12.202 -11.491 1.00 48.50 105 GLU A O 1
ATOM 823 N N . ARG A 1 106 ? 22.843 12.308 -12.539 1.00 50.41 106 ARG A N 1
ATOM 824 C CA . ARG A 1 106 ? 23.244 11.387 -13.620 1.00 50.41 106 ARG A CA 1
ATOM 825 C C . ARG A 1 106 ? 24.338 11.923 -14.546 1.00 50.41 106 ARG A C 1
ATOM 827 O O . ARG A 1 106 ? 24.822 11.161 -15.363 1.00 50.41 106 ARG A O 1
ATOM 834 N N . LYS A 1 107 ? 24.632 13.226 -14.521 1.00 50.72 107 LYS A N 1
ATOM 835 C CA . LYS A 1 107 ? 25.633 13.823 -15.417 1.00 50.72 107 LYS A CA 1
ATOM 836 C C . LYS A 1 107 ? 27.028 13.905 -14.801 1.00 50.72 107 LYS A C 1
ATOM 838 O O . LYS A 1 107 ? 27.961 14.171 -15.546 1.00 50.72 107 LYS A O 1
ATOM 843 N N . GLU A 1 108 ? 27.157 13.747 -13.487 1.00 49.06 108 GLU A N 1
ATOM 844 C CA . GLU A 1 108 ? 28.464 13.807 -12.818 1.00 49.06 108 GLU A CA 1
ATOM 845 C C . GLU A 1 108 ? 29.192 12.459 -12.911 1.00 49.06 108 GLU A C 1
ATOM 847 O O . GLU A 1 108 ? 30.381 12.454 -13.206 1.00 49.06 108 GLU A O 1
ATOM 852 N N . ASP A 1 109 ? 28.471 11.336 -12.829 1.00 51.41 109 ASP A N 1
ATOM 853 C CA . ASP A 1 109 ? 29.071 9.992 -12.910 1.00 51.41 109 ASP A CA 1
ATOM 854 C C . ASP A 1 109 ? 29.603 9.620 -14.313 1.00 51.41 109 ASP A C 1
ATOM 856 O O . ASP A 1 109 ? 30.477 8.769 -14.434 1.00 51.41 109 ASP A O 1
ATOM 860 N N . ASP A 1 110 ? 29.111 10.256 -15.383 1.00 55.12 110 ASP A N 1
ATOM 861 C CA . ASP A 1 110 ? 29.523 9.951 -16.767 1.00 55.12 110 ASP A CA 1
ATOM 862 C C . ASP A 1 110 ? 30.800 10.710 -17.204 1.00 55.12 110 ASP A C 1
ATOM 864 O O . ASP A 1 110 ? 31.260 10.536 -18.334 1.00 55.12 110 ASP A O 1
ATOM 868 N N . ASN A 1 111 ? 31.365 11.574 -16.349 1.00 53.03 111 ASN A N 1
ATOM 869 C CA . ASN A 1 111 ? 32.460 12.485 -16.711 1.00 53.03 111 ASN A CA 1
ATOM 870 C C . ASN A 1 111 ? 33.835 12.137 -16.104 1.00 53.03 111 ASN A C 1
ATOM 872 O O . ASN A 1 111 ? 34.788 12.862 -16.380 1.00 53.03 111 ASN A O 1
ATOM 876 N N . GLU A 1 112 ? 33.975 11.067 -15.313 1.00 51.47 112 GLU A N 1
ATOM 877 C CA . GLU A 1 112 ? 35.265 10.720 -14.674 1.00 51.47 112 GLU A CA 1
ATOM 878 C C . GLU A 1 112 ? 36.129 9.698 -15.446 1.00 51.47 112 GLU A C 1
ATOM 880 O O . GLU A 1 112 ? 37.266 9.459 -15.052 1.00 51.47 112 GLU A O 1
ATOM 885 N N . ASP A 1 113 ? 35.672 9.162 -16.586 1.00 53.53 113 ASP A N 1
ATOM 886 C CA . ASP A 1 113 ? 36.372 8.069 -17.298 1.00 53.53 113 ASP A CA 1
ATOM 887 C C . ASP A 1 113 ? 37.091 8.468 -18.609 1.00 53.53 113 ASP A C 1
ATOM 889 O O . ASP A 1 113 ? 37.496 7.599 -19.381 1.00 53.53 113 ASP A O 1
ATOM 893 N N . PHE A 1 114 ? 37.296 9.759 -18.894 1.00 52.22 114 PHE A N 1
ATOM 894 C CA . PHE A 1 114 ? 37.966 10.190 -20.135 1.00 52.22 114 PHE A CA 1
ATOM 895 C C . PHE A 1 114 ? 39.019 11.287 -19.938 1.00 52.22 114 PHE A C 1
ATOM 897 O O . PHE A 1 114 ? 38.928 12.337 -20.557 1.00 52.22 114 PHE A O 1
ATOM 904 N N . GLU A 1 115 ? 40.064 11.024 -19.151 1.00 52.00 115 GLU A N 1
ATOM 905 C CA . GLU A 1 115 ? 41.387 11.637 -19.380 1.00 52.00 115 GLU A CA 1
ATOM 906 C C . GLU A 1 115 ? 42.512 10.659 -18.997 1.00 52.00 115 GLU A C 1
ATOM 908 O O . GLU A 1 115 ? 43.095 10.748 -17.919 1.00 52.00 115 GLU A O 1
ATOM 913 N N . GLN A 1 116 ? 42.834 9.727 -19.899 1.00 47.72 116 GLN A N 1
ATOM 914 C CA . GLN A 1 116 ? 44.197 9.208 -20.068 1.00 47.72 116 GLN A CA 1
ATOM 915 C C . GLN A 1 116 ? 44.442 8.970 -21.561 1.00 47.72 116 GLN A C 1
ATOM 917 O O . GLN A 1 116 ? 43.920 8.007 -22.113 1.00 47.72 116 GLN A O 1
ATOM 922 N N . ASP A 1 117 ? 45.167 9.898 -22.187 1.00 45.56 117 ASP A N 1
ATOM 923 C CA . ASP A 1 117 ? 46.221 9.653 -23.187 1.00 45.56 117 ASP A CA 1
ATOM 924 C C . ASP A 1 117 ? 47.027 10.945 -23.421 1.00 45.56 117 ASP A C 1
ATOM 926 O O . ASP A 1 117 ? 46.420 11.985 -23.771 1.00 45.56 117 ASP A O 1
#

Foldseek 3Di:
DDDDPPPPDPVLQVVLVCVVLVVVQWDKDADPVVDDQAGIWTWHDPDPDDIDIAGEDEDEDDPDAGDARDPVCVVVVHWYWYAYPVSDIDTQDPPNRDDDPDPVVVVVVVPPPPDDD

Organism: NCBI:txid589873

=== Feature glossary ===
Reading guide. The protein is described through the following features:

Foldseek 3Di. A 3Di character summarizes, for each residue, the relative orientation of the Cα frame of its 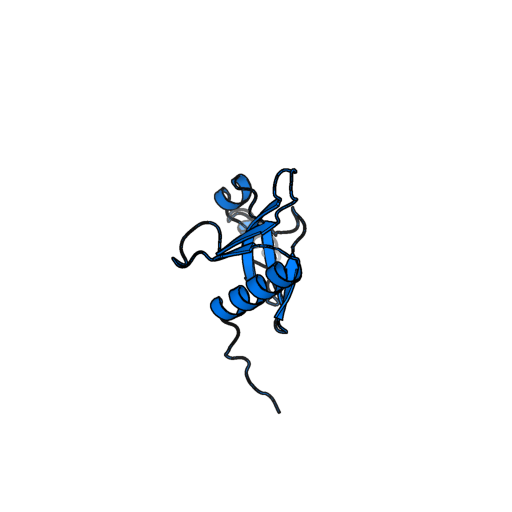nearest spatial neighbor. Because it encodes fold topology rather than chemistry, 3Di alignments detect remote structural similarity that sequence alignment misses.

Contact-map, Ramachandran, and PAE plots. Plot images: a contact map (which residues are close in 3D, as an N×N binary image), a Ramachandran scatter (backbone torsion angles, revealing secondary-structure composition at a glance), and — for AlphaFold structures — a PAE heatmap (pairwise prediction confidence).

Radius of gyration, Cα contacts, bounding box. Radius of gyration (Rg) is the root-mean-square distance of Cα atoms from their centroid — a single number for overall size and compactness. A globular domain of N residues has Rg ≈ 2.2·N^0.38 Å; an extended or disordered chain has a much larger Rg. The Cα contact count is the number of residue pairs whose Cα atoms are within 8 Å and are more than four positions apart in sequence — a standard proxy for tertiary packing density. The bounding box is the smallest axis-aligned box enclosing all Cα atoms.

Secondary structure (8-state, DSSP). Eight-state secondary structure (DSSP): H is the canonical α-helix, G the tighter 3₁₀-helix, I the wider π-helix; E/B are β-structure, T and S are turns and bends, and '-' is everything else. DSSP derives these from the pattern of main-chain N–H···O=C hydrogen bonds, not from the sequence.

B-factor. B-factor (Debye–Waller factor) reflects atomic displacement in the crystal lattice. It is an experimental observable (units Å²), not a prediction; low values mean the atom is pinned down, high values mean it moves or is heterogeneous across the crystal.

pLDDT. pLDDT is the predicted lDDT-Cα score: AlphaFold's confidence that the local environment of each residue (all inter-atomic distances within 15 Å) is correctly placed. It is a per-residue number between 0 and 100, with higher meaning more reliable.

Nearest PDB structures. Nearest PDB neighbors are the top structural matches found by Foldseek when searching this structure against the entire Protein Data Bank. Each hit reports a TM-score (0 to 1; >0.5 almost always implies the same fold) and an E-value. These are *structural* homologs — they may share no detectable sequence similarity.

Solvent-accessible surface area. Accessible surface area quantifies burial. A residue with SASA near zero is packed into the hydrophobic core; one with SASA >100 Å² sits on the surface. Computed here via the Shrake–Rupley numerical algorithm with a 1.4 Å probe.

Rendered structure images. Structure images are PyMOL renders from six orthogonal camera directions. Cartoon representation draws helices as coils and strands as arrows; sticks shows the backbone as bonds; surface shows the solvent-excluded envelope. Rainbow coloring maps sequence position to hue (blue→red, N→C); chain coloring assigns a distinct color per polypeptide.

Backbone torsions (φ/ψ). φ (phi) and ψ (psi) are the two rotatable backbone dihedrals per residue: φ is the C(i-1)–N–Cα–C torsion, ψ is the N–Cα–C–N(i+1) torsion, both in degrees on (−180°, 180°]. α-helical residues cluster near (−60°, −45°); β-strand residues near (−120°, +130°). A Ramachandran plot is simply a scatter of (φ, ψ) for every residue.

Predicted aligned error. Predicted Aligned Error (PAE) is an AlphaFold confidence matrix: entry (i, j) is the expected error in the position of residue j, in ångströms, when the prediction is superimposed on the true structure at residue i. Low PAE within a block of residues means that block is internally rigid and well-predicted; high PAE between two blocks means their relative placement is uncertain even if each block individually is confident.

mmCIF coordinates. Structure coordinates are given as an mmCIF _atom_site loop: one row per atom with element, residue name, chain id, sequence number, and x/y/z position in Å. Only the four main-chain atoms per residue are included here; side chains are omitted to keep the record compact.

InterPro / GO / CATH / organism. Database cross-references. InterPro integrates a dozen domain/family signature databases into unified entries with residue-range hits. GO terms attach function/process/location labels with evidence codes. CATH codes position the fold in a four-level structural taxonomy. Organism is the NCBI-taxonomy species name.

Secondary structure (3-state, P-SEA). SS3 is a coarse helix/strand/coil call (letters a/b/c) made by the P-SEA algorithm from inter-Cα distances and dihedrals. It is less detailed than DSSP but needs only Cα positions.

Sequence. Sequence gives the chain of amino acids in standard one-letter code (A=alanine, C=cysteine, …, Y=tyrosine), read N→C. It is the only feature that is directly encoded by the gene; all structural features are derived from the folded form of this sequence.